Protein AF-X0WMX2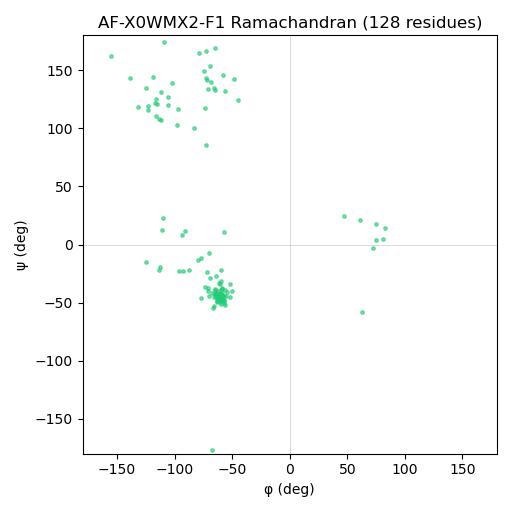-F1 (afdb_monomer)

Nearest PDB structures (foldseek):
  1ssq-assembly1_A  TM=9.441E-01  e=6.087E-09  Haemophilus influenzae
  3mc4-assembly1_A  TM=9.227E-01  e=5.004E-09  Brucella abortus 2308
  4n6b-assembly1_E  TM=9.407E-01  e=5.342E-09  Glycine max
  4n69-assembly1_A  TM=9.483E-01  e=7.905E-09  Glycine max
  4h7o-assembly1_A  TM=9.469E-01  e=1.249E-08  Vibrio cholerae O1 biovar El Tor str. N16961

Foldseek 3Di:
DDPVVVVVVVVVVVVVVLVVCCVVCVQLLVLQVVPDPPCDDSCCCVPPPLQSQLVVLLVVLLVCVVVPNPDVSVVSQVVSCVVRLAHARSQAAAATSEGEECAHQHHEDNDFHHYYNDYHYYNDYTDPVD

Solvent-accessible surface area (backbone atoms only — not comparable to full-atom values): 6855 Å² total; per-residue (Å²): 132,60,70,66,59,54,52,52,51,52,53,49,54,51,51,51,50,54,51,51,50,52,64,76,41,40,60,48,55,49,32,41,50,77,70,34,91,80,54,80,45,71,66,56,46,75,74,66,39,43,28,58,52,33,49,53,41,34,57,51,15,28,50,40,42,76,74,67,46,71,70,57,20,57,52,41,25,52,52,32,20,72,79,34,39,28,38,45,38,36,73,31,45,69,38,62,39,50,33,41,45,81,22,44,55,20,35,37,33,52,77,21,76,44,61,64,62,41,77,44,50,50,54,44,74,44,40,82,90,111

Structure (mmCIF, N/CA/C/O backbone):
data_AF-X0WMX2-F1
#
_entry.id   AF-X0WMX2-F1
#
loop_
_atom_site.group_PDB
_atom_site.id
_atom_site.type_symbol
_atom_site.label_atom_id
_atom_site.label_alt_id
_atom_site.label_comp_id
_atom_site.label_asym_id
_atom_site.label_entity_id
_atom_site.label_seq_id
_atom_site.pdbx_PDB_ins_code
_atom_site.Cartn_x
_atom_site.Cartn_y
_atom_site.Cartn_z
_atom_site.occupancy
_atom_site.B_iso_or_equiv
_atom_site.auth_seq_id
_atom_site.auth_comp_id
_atom_site.auth_asym_id
_atom_site.auth_atom_id
_atom_site.pdbx_PDB_model_num
ATOM 1 N N . MET A 1 1 ? 24.668 24.736 -14.472 1.00 67.56 1 MET A N 1
ATOM 2 C CA . MET A 1 1 ? 24.611 23.388 -13.862 1.00 67.56 1 MET A CA 1
ATOM 3 C C . MET A 1 1 ? 24.646 22.378 -15.003 1.00 67.56 1 MET A C 1
ATOM 5 O O . MET A 1 1 ? 23.809 22.502 -15.886 1.00 67.56 1 MET A O 1
ATOM 9 N N . SER A 1 2 ? 25.651 21.501 -15.098 1.00 89.75 2 SER A N 1
ATOM 10 C CA . SER A 1 2 ? 25.823 20.645 -16.287 1.00 89.75 2 SER A CA 1
ATOM 11 C C . SER A 1 2 ? 24.764 19.536 -16.344 1.00 89.75 2 SER A C 1
ATOM 13 O O . SER A 1 2 ? 24.375 18.982 -15.317 1.00 89.75 2 SER A O 1
ATOM 15 N N . PHE A 1 3 ? 24.300 19.202 -17.551 1.00 94.88 3 PHE A N 1
ATOM 16 C CA . PHE A 1 3 ? 23.291 18.163 -17.814 1.00 94.88 3 PHE A CA 1
ATOM 17 C C . PHE A 1 3 ? 23.628 16.808 -17.158 1.00 94.88 3 PHE A C 1
ATOM 19 O O . PHE A 1 3 ? 22.746 16.118 -16.655 1.00 94.88 3 PHE A O 1
ATOM 26 N N . LEU A 1 4 ? 24.919 16.473 -17.063 1.00 94.88 4 LEU A N 1
ATOM 27 C CA . LEU A 1 4 ? 25.406 15.266 -16.393 1.00 94.88 4 LEU A CA 1
ATOM 28 C C . LEU A 1 4 ? 25.108 15.246 -14.883 1.00 94.88 4 LEU A C 1
ATOM 30 O O . LEU A 1 4 ? 24.704 14.214 -14.354 1.00 94.88 4 LEU A O 1
ATOM 34 N N . ILE A 1 5 ? 25.269 16.382 -14.192 1.00 95.56 5 ILE A N 1
ATOM 35 C CA . ILE A 1 5 ? 24.967 16.492 -12.755 1.00 95.56 5 ILE A CA 1
ATOM 36 C C . 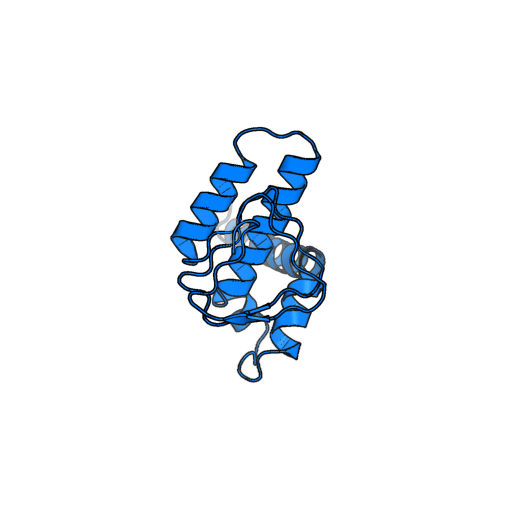ILE A 1 5 ? 23.468 16.289 -12.519 1.00 95.56 5 ILE A C 1
ATOM 38 O O . ILE A 1 5 ? 23.082 15.625 -11.560 1.00 95.56 5 ILE A O 1
ATOM 42 N N . PHE A 1 6 ? 22.625 16.814 -13.412 1.00 95.62 6 PHE A N 1
ATOM 43 C CA . PHE A 1 6 ? 21.180 16.614 -13.340 1.00 95.62 6 PHE A CA 1
ATOM 44 C C . PHE A 1 6 ? 20.796 15.135 -13.498 1.00 95.62 6 PHE A C 1
ATOM 46 O O . PHE A 1 6 ? 20.038 14.618 -12.680 1.00 95.62 6 PHE A O 1
ATOM 53 N N . ILE A 1 7 ? 21.361 14.432 -14.486 1.00 96.50 7 ILE A N 1
ATOM 54 C CA . ILE A 1 7 ? 21.122 12.991 -14.669 1.00 96.50 7 ILE A CA 1
ATOM 55 C C . ILE A 1 7 ? 21.552 12.206 -13.429 1.00 96.50 7 ILE A C 1
ATOM 57 O O . ILE A 1 7 ? 20.785 11.389 -12.924 1.00 96.50 7 ILE A O 1
ATOM 61 N N . LEU A 1 8 ? 22.756 12.467 -12.913 1.00 96.44 8 LEU A N 1
ATOM 62 C CA . LEU A 1 8 ? 23.262 11.780 -11.726 1.00 96.44 8 LEU A CA 1
ATOM 63 C C . LEU A 1 8 ? 22.348 12.009 -10.516 1.00 96.44 8 LEU A C 1
ATOM 65 O O . LEU A 1 8 ? 22.028 11.064 -9.800 1.00 96.44 8 LEU A O 1
ATOM 69 N N . PHE A 1 9 ? 21.886 13.243 -10.319 1.00 96.19 9 PHE A N 1
ATOM 70 C CA . PHE A 1 9 ? 20.941 13.573 -9.259 1.00 96.19 9 PHE A CA 1
ATOM 71 C C . PHE A 1 9 ? 19.631 12.783 -9.390 1.00 96.19 9 PHE A C 1
ATOM 73 O O . PHE A 1 9 ? 19.189 12.172 -8.419 1.00 96.19 9 PHE A O 1
ATOM 80 N N . VAL A 1 10 ? 19.041 12.727 -10.588 1.00 96.50 10 VAL A N 1
ATOM 81 C CA . VAL A 1 10 ? 17.808 11.962 -10.846 1.00 96.50 10 VAL A CA 1
ATOM 82 C C . VAL A 1 10 ? 18.004 10.470 -10.561 1.00 96.50 10 VAL A C 1
ATOM 84 O O . VAL A 1 10 ? 17.171 9.861 -9.891 1.00 96.50 10 VAL A O 1
ATOM 87 N N . LEU A 1 11 ? 19.122 9.885 -11.001 1.00 96.56 11 LEU A N 1
ATOM 88 C CA . LEU A 1 11 ? 19.443 8.479 -10.738 1.00 96.56 11 LEU A CA 1
ATOM 89 C C . LEU A 1 11 ? 19.607 8.191 -9.242 1.00 96.56 11 LEU A C 1
ATOM 91 O O . LEU A 1 11 ? 19.123 7.167 -8.764 1.00 96.56 11 LEU A O 1
ATOM 95 N N . ILE A 1 12 ? 20.238 9.099 -8.492 1.00 97.06 12 ILE A N 1
ATOM 96 C CA . ILE A 1 12 ? 20.374 8.978 -7.035 1.00 97.06 12 ILE A CA 1
ATOM 97 C C . ILE A 1 12 ? 19.002 9.034 -6.363 1.00 97.06 12 ILE A C 1
ATOM 99 O O . ILE A 1 12 ? 18.720 8.205 -5.503 1.00 97.06 12 ILE A O 1
ATOM 103 N N . VAL A 1 13 ? 18.131 9.967 -6.758 1.00 95.94 13 VAL A N 1
ATOM 104 C CA . VAL A 1 13 ? 16.773 10.071 -6.198 1.00 95.94 13 VAL A CA 1
ATOM 105 C C . VAL A 1 13 ? 15.977 8.792 -6.455 1.00 95.94 13 VAL A C 1
ATOM 107 O O . VAL A 1 13 ? 15.349 8.271 -5.534 1.00 95.94 13 VAL A O 1
ATOM 110 N N . ILE A 1 14 ? 16.052 8.247 -7.672 1.00 93.94 14 ILE A N 1
ATOM 111 C CA . ILE A 1 14 ? 15.419 6.971 -8.023 1.00 93.94 14 ILE A CA 1
ATOM 112 C C . ILE A 1 14 ? 15.985 5.838 -7.158 1.00 93.94 14 ILE A C 1
ATOM 114 O O . ILE A 1 14 ? 15.222 5.097 -6.543 1.00 93.94 14 ILE A O 1
ATOM 118 N N . LEU A 1 15 ? 17.311 5.723 -7.054 1.00 94.75 15 LEU A N 1
ATOM 119 C CA . LEU A 1 15 ? 17.958 4.688 -6.248 1.00 94.75 15 LEU A CA 1
ATOM 120 C C . LEU A 1 15 ? 17.533 4.769 -4.777 1.00 94.75 15 LEU A C 1
ATOM 122 O O . LEU A 1 15 ? 17.150 3.761 -4.186 1.00 94.75 15 LEU A O 1
ATOM 126 N N . VAL A 1 16 ? 17.563 5.968 -4.194 1.00 95.12 16 VAL A N 1
ATOM 127 C CA . VAL A 1 16 ? 17.144 6.207 -2.808 1.00 95.12 16 VAL A CA 1
ATOM 128 C C . VAL A 1 16 ? 15.680 5.830 -2.620 1.00 95.12 16 VAL A C 1
ATOM 130 O O . VAL A 1 16 ? 15.355 5.156 -1.646 1.00 95.12 16 VAL A O 1
ATOM 133 N N . TYR A 1 17 ? 14.803 6.194 -3.558 1.00 91.81 17 TYR A N 1
ATOM 134 C CA . TYR A 1 17 ? 13.400 5.790 -3.527 1.00 91.81 17 TYR A CA 1
ATOM 135 C C . TYR A 1 17 ? 13.252 4.262 -3.487 1.00 91.81 17 TYR A C 1
ATOM 137 O O . TYR A 1 17 ? 12.592 3.740 -2.587 1.00 91.81 17 TYR A O 1
ATOM 145 N N . PHE A 1 18 ? 13.921 3.536 -4.390 1.00 93.25 18 PHE A N 1
ATOM 146 C CA . PHE A 1 18 ? 13.877 2.071 -4.419 1.00 93.25 18 PHE A CA 1
ATOM 147 C C . PHE A 1 18 ? 14.400 1.450 -3.121 1.00 93.25 18 PHE A C 1
ATOM 149 O O . PHE A 1 18 ? 13.778 0.531 -2.587 1.00 93.25 18 PHE A O 1
ATOM 156 N N . VAL A 1 19 ? 15.504 1.965 -2.574 1.00 94.12 19 VAL A N 1
ATOM 157 C CA . VAL A 1 19 ? 16.066 1.488 -1.302 1.00 94.12 19 VAL A CA 1
ATOM 158 C C . VAL A 1 19 ? 15.091 1.732 -0.151 1.00 94.12 19 VAL A C 1
ATOM 160 O O . VAL A 1 19 ? 14.792 0.806 0.603 1.00 94.12 19 VAL A O 1
ATOM 163 N N . LEU A 1 20 ? 14.544 2.943 -0.026 1.00 94.75 20 LEU A N 1
ATOM 164 C CA . LEU A 1 20 ? 13.602 3.279 1.041 1.00 94.75 20 LEU A CA 1
ATOM 165 C C . LEU A 1 20 ? 12.344 2.416 0.970 1.00 94.75 20 LEU A C 1
ATOM 167 O O . LEU A 1 20 ? 11.928 1.865 1.987 1.00 94.75 20 LEU A O 1
ATOM 171 N N . VAL A 1 21 ? 11.771 2.242 -0.220 1.00 93.56 21 VAL A N 1
ATOM 172 C CA . VAL A 1 21 ? 10.599 1.382 -0.410 1.00 93.56 21 VAL A CA 1
ATOM 173 C C . VAL A 1 21 ? 10.916 -0.068 -0.042 1.00 93.56 21 VAL A C 1
ATOM 175 O O . VAL A 1 21 ? 10.163 -0.678 0.720 1.00 93.56 21 VAL A O 1
ATOM 178 N N . SER A 1 22 ? 12.057 -0.595 -0.496 1.00 92.06 22 SER A N 1
ATOM 179 C CA . SER A 1 22 ? 12.498 -1.963 -0.186 1.00 92.06 22 SER A CA 1
ATOM 180 C C . SER A 1 22 ? 12.659 -2.200 1.313 1.00 92.06 22 SER A C 1
ATOM 182 O O . SER A 1 22 ? 12.334 -3.276 1.810 1.00 92.06 22 SER A O 1
ATOM 184 N N . LEU A 1 23 ? 13.164 -1.202 2.044 1.00 94.56 23 LEU A N 1
ATOM 185 C CA . LEU A 1 23 ? 13.383 -1.295 3.485 1.00 94.56 23 LEU A CA 1
ATOM 186 C C . LEU A 1 23 ? 12.079 -1.140 4.274 1.00 94.56 23 LEU A C 1
ATOM 188 O O . LEU A 1 23 ? 11.811 -1.936 5.174 1.00 94.56 23 LEU A O 1
ATOM 192 N N . ILE A 1 24 ? 11.260 -0.142 3.933 1.00 95.62 24 ILE A N 1
ATOM 193 C CA . ILE A 1 24 ? 10.029 0.189 4.664 1.00 95.62 24 ILE A CA 1
ATOM 194 C C . ILE A 1 24 ? 8.952 -0.883 4.451 1.00 95.62 24 ILE A C 1
ATOM 196 O O . ILE A 1 24 ? 8.272 -1.251 5.408 1.00 95.62 24 ILE A O 1
ATOM 200 N N . PHE A 1 25 ? 8.823 -1.409 3.229 1.00 96.56 25 PHE A N 1
ATOM 201 C CA . PHE A 1 25 ? 7.767 -2.351 2.829 1.00 96.56 25 PHE A CA 1
ATOM 202 C C . PHE A 1 25 ? 8.287 -3.765 2.571 1.00 96.56 25 PHE A C 1
ATOM 204 O O . PHE A 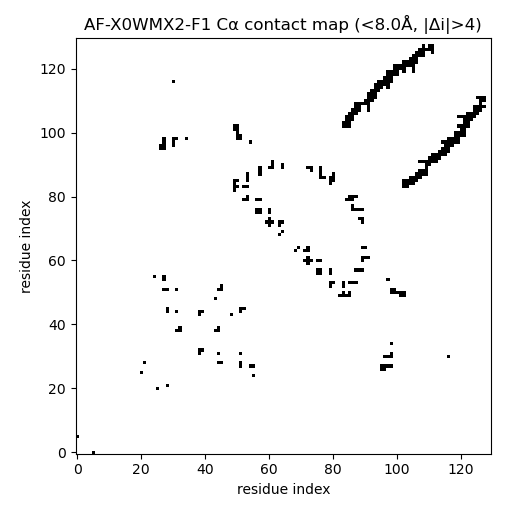1 25 ? 7.659 -4.565 1.877 1.00 96.56 25 PHE A O 1
ATOM 211 N N . ARG A 1 26 ? 9.440 -4.108 3.160 1.00 95.75 26 ARG A N 1
ATOM 212 C CA . ARG A 1 26 ? 10.069 -5.427 3.014 1.00 95.75 26 ARG A CA 1
ATOM 213 C C . ARG A 1 26 ? 9.097 -6.578 3.283 1.00 95.75 26 ARG A C 1
ATOM 215 O O . ARG A 1 26 ? 9.163 -7.601 2.608 1.00 95.75 26 ARG A O 1
ATOM 222 N N . LYS A 1 27 ? 8.232 -6.437 4.294 1.00 95.19 27 LYS A N 1
ATOM 223 C CA . LYS A 1 27 ? 7.299 -7.494 4.711 1.00 95.19 27 LYS A CA 1
ATOM 224 C C . LYS A 1 27 ? 6.202 -7.715 3.673 1.00 95.19 27 LYS A C 1
ATOM 226 O O . LYS A 1 27 ? 5.925 -8.859 3.341 1.00 95.19 27 LYS A O 1
ATOM 231 N N . GLU A 1 28 ? 5.620 -6.644 3.147 1.00 96.62 28 GLU A N 1
ATOM 232 C CA . GLU A 1 28 ? 4.605 -6.680 2.092 1.00 96.62 28 GLU A CA 1
ATOM 233 C C . GLU A 1 28 ? 5.170 -7.238 0.778 1.00 96.62 28 GLU A C 1
ATOM 235 O O . GLU A 1 28 ? 4.554 -8.096 0.145 1.00 96.62 28 GLU A O 1
ATOM 240 N N . ILE A 1 29 ? 6.382 -6.818 0.406 1.00 96.81 29 ILE A N 1
ATOM 241 C CA . ILE A 1 29 ? 7.063 -7.330 -0.788 1.00 96.81 29 ILE A CA 1
ATOM 242 C C . ILE A 1 29 ? 7.327 -8.830 -0.629 1.00 96.81 29 ILE A C 1
ATOM 244 O O . ILE A 1 29 ? 6.946 -9.616 -1.491 1.00 96.81 29 ILE A O 1
ATOM 248 N N . LYS A 1 30 ? 7.897 -9.256 0.506 1.00 96.06 30 LYS A N 1
ATOM 249 C CA . LYS A 1 30 ? 8.120 -10.680 0.803 1.00 96.06 30 LYS A CA 1
ATOM 250 C C . LYS A 1 30 ? 6.817 -11.480 0.754 1.00 96.06 30 LYS A C 1
ATOM 252 O O . LYS A 1 30 ? 6.788 -12.550 0.162 1.00 96.06 30 LYS A O 1
ATOM 257 N N . ALA A 1 31 ? 5.747 -10.945 1.338 1.00 96.25 31 ALA A N 1
ATOM 258 C CA . ALA A 1 31 ? 4.443 -11.593 1.358 1.00 96.25 31 ALA A CA 1
ATOM 259 C C . ALA A 1 31 ? 3.865 -11.821 -0.045 1.00 96.25 31 ALA A C 1
ATOM 261 O O . ALA A 1 31 ? 3.184 -12.826 -0.237 1.00 96.25 31 ALA A O 1
ATOM 262 N N . THR A 1 32 ? 4.157 -10.916 -0.984 1.00 96.81 32 THR A N 1
ATOM 263 C CA . THR A 1 32 ? 3.785 -11.028 -2.401 1.00 96.81 32 THR A CA 1
ATOM 264 C C . THR A 1 32 ? 4.538 -12.186 -3.058 1.00 96.81 32 THR A C 1
ATOM 266 O O . THR A 1 32 ? 3.909 -13.114 -3.552 1.00 96.81 32 THR A O 1
ATOM 269 N N . PHE A 1 33 ? 5.873 -12.201 -2.963 1.00 96.81 33 PHE A N 1
ATOM 270 C CA . PHE A 1 33 ? 6.708 -13.274 -3.529 1.00 96.81 33 PHE A CA 1
ATOM 271 C C . PHE A 1 33 ? 6.412 -14.662 -2.951 1.00 96.81 33 PHE A C 1
ATOM 273 O O . PHE A 1 33 ? 6.532 -15.663 -3.644 1.00 9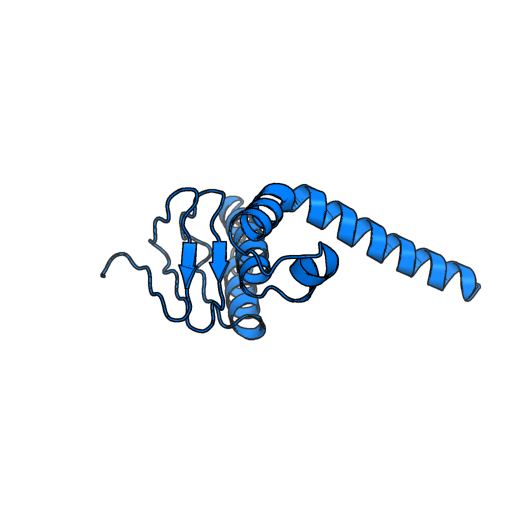6.81 33 PHE A O 1
ATOM 280 N N . GLU A 1 34 ? 6.049 -14.744 -1.671 1.00 96.19 34 GLU A N 1
ATOM 281 C CA . GLU A 1 34 ? 5.717 -16.022 -1.032 1.00 96.19 34 GLU A CA 1
ATOM 282 C C . GLU A 1 34 ? 4.376 -16.603 -1.495 1.00 96.19 34 GLU A C 1
ATOM 284 O O . GLU A 1 34 ? 4.156 -17.803 -1.338 1.00 96.19 34 GLU A O 1
ATOM 289 N N . ARG A 1 35 ? 3.459 -15.767 -1.995 1.00 95.81 35 ARG A N 1
ATOM 290 C CA . ARG A 1 35 ? 2.069 -16.163 -2.269 1.00 95.81 35 ARG A CA 1
ATOM 291 C C . ARG A 1 35 ? 1.705 -16.167 -3.740 1.00 95.81 35 ARG A C 1
ATOM 293 O O . ARG A 1 35 ? 0.760 -16.864 -4.094 1.00 95.81 35 ARG A O 1
ATOM 300 N N . ASP A 1 36 ? 2.435 -15.431 -4.565 1.00 96.56 36 ASP A N 1
ATOM 301 C CA . ASP A 1 36 ? 2.227 -15.417 -6.003 1.00 96.56 36 ASP A CA 1
ATOM 302 C C . ASP A 1 36 ? 3.409 -16.072 -6.734 1.00 96.56 36 ASP A C 1
ATOM 304 O O . ASP A 1 36 ? 4.480 -15.472 -6.836 1.00 96.56 36 ASP A O 1
ATOM 308 N N . PRO A 1 37 ? 3.232 -17.287 -7.283 1.00 94.12 37 PRO A N 1
ATOM 309 C CA . PRO A 1 37 ? 4.235 -17.924 -8.131 1.00 94.12 37 PRO A CA 1
ATOM 310 C C . PRO A 1 37 ? 4.596 -17.117 -9.390 1.00 94.12 37 PRO A C 1
ATOM 312 O O . PRO A 1 37 ? 5.670 -17.336 -9.948 1.00 94.12 37 PRO A O 1
ATOM 315 N N . ALA A 1 38 ? 3.726 -16.209 -9.851 1.00 94.62 38 ALA A N 1
ATOM 316 C CA . ALA A 1 38 ? 3.988 -15.334 -10.993 1.00 94.62 38 ALA A CA 1
ATOM 317 C C . ALA A 1 38 ? 4.868 -14.123 -10.636 1.00 94.62 38 ALA A C 1
ATOM 319 O O . ALA A 1 38 ? 5.425 -13.489 -11.532 1.00 94.62 38 ALA A O 1
ATOM 320 N N . ALA A 1 39 ? 5.072 -13.836 -9.347 1.00 95.25 39 ALA A N 1
ATOM 321 C CA . ALA A 1 39 ? 5.975 -12.788 -8.890 1.00 95.25 39 ALA A CA 1
ATOM 322 C C . ALA A 1 39 ? 7.438 -13.220 -9.090 1.00 95.25 39 ALA A C 1
ATOM 324 O O . ALA A 1 39 ? 8.085 -13.751 -8.188 1.00 95.25 39 ALA A O 1
ATOM 325 N N . THR A 1 40 ? 7.982 -13.000 -10.290 1.00 92.94 40 THR A N 1
ATOM 326 C CA . THR A 1 40 ? 9.326 -13.493 -10.650 1.00 92.94 40 THR A CA 1
ATOM 327 C C . THR A 1 40 ? 10.443 -12.471 -10.464 1.00 92.94 40 THR A C 1
ATOM 329 O O . THR A 1 40 ? 11.602 -12.852 -10.286 1.00 92.94 40 THR A O 1
ATOM 332 N N . SER A 1 41 ? 10.130 -11.171 -10.463 1.00 95.19 41 SER A N 1
ATOM 333 C CA . SER A 1 41 ? 11.145 -10.124 -10.337 1.00 95.19 41 SER A CA 1
ATOM 334 C C . SER A 1 41 ? 10.726 -8.979 -9.418 1.00 95.19 41 SER A C 1
ATOM 336 O O . SER A 1 41 ? 9.575 -8.550 -9.379 1.00 95.19 41 SER A O 1
ATOM 338 N N . PHE A 1 42 ? 11.692 -8.451 -8.659 1.00 93.19 42 PHE A N 1
ATOM 339 C CA . PHE A 1 42 ? 11.461 -7.351 -7.717 1.00 93.19 42 PHE A CA 1
ATOM 340 C C . PHE A 1 42 ? 10.912 -6.095 -8.399 1.00 93.19 42 PHE A C 1
ATOM 342 O O . PHE A 1 42 ? 10.000 -5.462 -7.873 1.00 93.19 42 PHE A O 1
ATOM 349 N N . LEU A 1 43 ? 11.460 -5.741 -9.565 1.00 93.50 43 LEU A N 1
ATOM 350 C CA . LEU A 1 43 ? 11.024 -4.561 -10.310 1.00 93.50 43 LEU A CA 1
ATOM 351 C C . LEU A 1 43 ? 9.609 -4.731 -10.856 1.00 93.50 43 LEU A C 1
ATOM 353 O O . LEU A 1 43 ? 8.822 -3.801 -10.746 1.00 93.50 43 LEU A O 1
ATOM 357 N N . GLU A 1 44 ? 9.264 -5.901 -11.391 1.00 94.38 44 GLU A N 1
ATOM 358 C CA . GLU A 1 44 ? 7.899 -6.191 -11.839 1.00 94.38 44 GLU A CA 1
ATOM 359 C C . GLU A 1 44 ? 6.911 -6.069 -10.685 1.00 94.38 44 GLU A C 1
ATOM 361 O O . GLU A 1 44 ? 5.955 -5.300 -10.784 1.00 94.38 44 GLU A O 1
ATOM 366 N N . VAL A 1 45 ? 7.192 -6.738 -9.561 1.00 95.38 45 VAL A N 1
ATOM 367 C CA . VAL A 1 45 ? 6.342 -6.671 -8.370 1.00 95.38 45 VAL A CA 1
ATOM 368 C C . VAL A 1 45 ? 6.160 -5.231 -7.919 1.00 95.38 45 VAL A C 1
ATOM 370 O O . VAL A 1 45 ? 5.039 -4.745 -7.774 1.00 95.38 45 VAL A O 1
ATOM 373 N N . LEU A 1 46 ? 7.263 -4.508 -7.745 1.00 94.62 46 LEU A N 1
ATOM 374 C CA . LEU A 1 46 ? 7.203 -3.160 -7.216 1.00 94.62 46 LEU A CA 1
ATOM 375 C C . LEU A 1 46 ? 6.554 -2.161 -8.182 1.00 94.62 46 LEU A C 1
ATOM 377 O O . LEU A 1 46 ? 5.969 -1.185 -7.721 1.00 94.62 46 LEU A O 1
ATOM 381 N N . LEU A 1 47 ? 6.641 -2.364 -9.494 1.00 93.56 47 LEU A N 1
ATOM 382 C CA . LEU A 1 47 ? 6.102 -1.420 -10.475 1.00 93.56 47 LEU A CA 1
ATOM 383 C C . LEU A 1 47 ? 4.672 -1.744 -10.912 1.00 93.56 47 LEU A C 1
ATOM 385 O O . LEU A 1 47 ? 3.979 -0.835 -11.360 1.00 93.56 47 LEU A O 1
ATOM 389 N N . THR A 1 48 ? 4.218 -2.994 -10.786 1.00 95.12 48 THR A N 1
ATOM 390 C CA . THR A 1 48 ? 2.974 -3.438 -11.445 1.00 95.12 48 THR A CA 1
ATOM 391 C C . THR A 1 48 ? 1.930 -4.054 -10.514 1.00 95.12 48 THR A C 1
ATOM 393 O O . THR A 1 48 ? 0.763 -4.134 -10.896 1.00 95.12 48 THR A O 1
ATOM 396 N N . TYR A 1 49 ? 2.280 -4.433 -9.279 1.00 97.56 49 TYR A N 1
ATOM 397 C CA . TYR A 1 49 ? 1.330 -5.113 -8.394 1.00 97.56 49 TYR A CA 1
ATOM 398 C C . TYR A 1 49 ? 0.427 -4.118 -7.661 1.00 97.56 49 TYR A C 1
ATOM 400 O O . TYR A 1 49 ? 0.785 -3.556 -6.622 1.00 97.56 49 TYR A O 1
ATOM 408 N N . SER A 1 50 ? -0.798 -3.964 -8.165 1.00 97.62 50 SER A N 1
ATOM 409 C CA . SER A 1 50 ? -1.810 -3.066 -7.596 1.00 97.62 50 SER A CA 1
ATOM 410 C C . SER A 1 5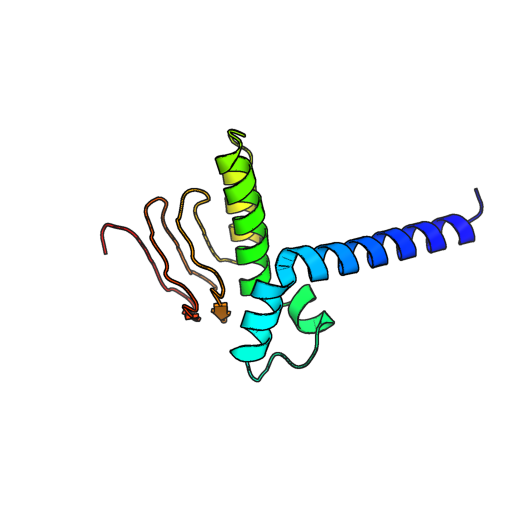0 ? -2.146 -3.394 -6.136 1.00 97.62 50 SER A C 1
ATOM 412 O O . SER A 1 50 ? -2.303 -2.484 -5.320 1.00 97.62 50 SER A O 1
ATOM 414 N N . GLY A 1 51 ? -2.186 -4.682 -5.778 1.00 98.06 51 GLY A N 1
ATOM 415 C CA . GLY A 1 51 ? -2.380 -5.143 -4.403 1.00 98.06 51 GLY A CA 1
ATOM 416 C C . GLY A 1 51 ? -1.300 -4.638 -3.450 1.00 98.06 51 GLY A C 1
ATOM 417 O O . GLY A 1 51 ? -1.608 -4.080 -2.395 1.00 98.06 51 GLY A O 1
ATOM 418 N N . LEU A 1 52 ? -0.032 -4.759 -3.855 1.00 98.06 52 LEU A N 1
ATOM 419 C CA . LEU A 1 52 ? 1.104 -4.243 -3.096 1.00 98.06 52 LEU A CA 1
ATOM 420 C C . LEU A 1 52 ? 1.007 -2.718 -2.937 1.00 98.06 52 LEU A C 1
ATOM 422 O O . LEU A 1 52 ? 1.124 -2.213 -1.819 1.00 98.06 52 LEU A O 1
ATOM 426 N N . HIS A 1 53 ? 0.730 -1.984 -4.020 1.00 98.31 53 HIS A N 1
ATOM 427 C CA . HIS A 1 53 ? 0.592 -0.521 -3.981 1.00 98.31 53 HIS A CA 1
ATOM 428 C C . HIS A 1 53 ? -0.525 -0.058 -3.043 1.00 98.31 53 HIS A C 1
ATOM 430 O O . HIS A 1 53 ? -0.320 0.866 -2.251 1.00 98.31 53 HIS A O 1
ATOM 436 N N . ALA A 1 54 ? -1.686 -0.717 -3.081 1.00 98.56 54 ALA A N 1
ATOM 437 C CA . ALA A 1 54 ? -2.811 -0.402 -2.205 1.00 98.56 54 ALA A CA 1
ATOM 438 C C . ALA A 1 54 ? -2.443 -0.595 -0.728 1.00 98.56 54 ALA A C 1
ATOM 440 O O . ALA A 1 54 ? -2.720 0.276 0.101 1.00 98.56 54 ALA A O 1
ATOM 441 N N . ILE A 1 55 ? -1.762 -1.699 -0.400 1.00 98.44 55 ILE A N 1
ATOM 442 C CA . ILE A 1 55 ? -1.312 -1.978 0.967 1.00 98.44 55 ILE A CA 1
ATOM 443 C C . ILE A 1 55 ? -0.265 -0.950 1.405 1.00 98.44 55 ILE A C 1
ATOM 445 O O . ILE A 1 55 ? -0.383 -0.411 2.504 1.00 98.44 55 ILE A O 1
ATOM 449 N N . MET A 1 56 ? 0.724 -0.624 0.567 1.00 98.38 56 MET A N 1
ATOM 450 C CA . MET A 1 56 ? 1.750 0.379 0.885 1.00 98.38 56 MET A CA 1
ATOM 451 C C . MET A 1 56 ? 1.127 1.739 1.224 1.00 98.38 56 MET A C 1
ATOM 453 O O . MET A 1 56 ? 1.431 2.324 2.269 1.00 98.38 56 MET A O 1
ATOM 457 N N . LEU A 1 57 ? 0.206 2.221 0.383 1.00 98.56 57 LEU A N 1
ATOM 458 C CA . LEU A 1 57 ? -0.504 3.482 0.608 1.00 98.56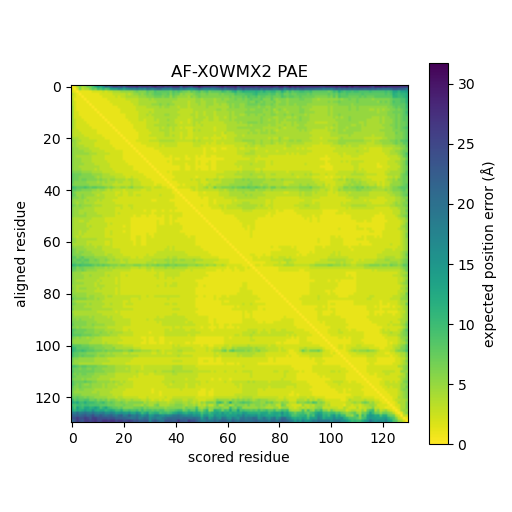 57 LEU A CA 1
ATOM 459 C C . LEU A 1 57 ? -1.390 3.423 1.856 1.00 98.56 57 LEU A C 1
ATOM 461 O O . LEU A 1 57 ? -1.403 4.375 2.637 1.00 98.56 57 LEU A O 1
ATOM 465 N N . TYR A 1 58 ? -2.060 2.294 2.105 1.00 98.69 58 TYR A N 1
ATOM 466 C CA . TYR A 1 58 ? -2.788 2.076 3.353 1.00 98.69 58 TYR A CA 1
ATOM 467 C C . TYR A 1 58 ? -1.865 2.150 4.576 1.00 98.69 58 TYR A C 1
ATOM 469 O O . TYR A 1 58 ? -2.202 2.838 5.534 1.00 98.69 58 TYR A O 1
ATOM 477 N N . ARG A 1 59 ? -0.690 1.504 4.571 1.00 98.19 59 ARG A N 1
ATOM 478 C CA . ARG A 1 59 ? 0.248 1.543 5.710 1.00 98.19 59 ARG A CA 1
ATOM 479 C C . ARG A 1 59 ? 0.693 2.973 6.018 1.00 98.19 59 ARG A C 1
ATOM 481 O O . ARG A 1 59 ? 0.792 3.333 7.192 1.00 98.19 59 ARG A O 1
ATOM 488 N N . ILE A 1 60 ? 0.927 3.789 4.988 1.00 98.31 60 ILE A N 1
ATOM 489 C CA . ILE A 1 60 ? 1.246 5.216 5.137 1.00 98.31 60 ILE A CA 1
ATOM 490 C C . ILE A 1 60 ? 0.044 5.963 5.727 1.00 98.31 60 ILE A C 1
ATOM 492 O O . ILE A 1 60 ? 0.179 6.617 6.761 1.00 98.31 60 ILE A O 1
ATOM 496 N N . ALA A 1 61 ? -1.139 5.826 5.122 1.00 98.62 61 ALA A N 1
ATOM 497 C CA . ALA A 1 61 ? -2.365 6.485 5.570 1.00 98.62 61 ALA A CA 1
ATOM 498 C C . ALA A 1 61 ? -2.728 6.122 7.019 1.00 98.62 61 ALA A C 1
ATOM 500 O O . ALA A 1 61 ? -3.021 7.002 7.826 1.00 98.62 61 ALA A O 1
ATOM 501 N N . HIS A 1 62 ? -2.655 4.839 7.371 1.00 98.44 62 HIS A N 1
ATOM 502 C CA . HIS A 1 62 ? -2.921 4.334 8.713 1.00 98.44 62 HIS A CA 1
ATOM 503 C C . HIS A 1 62 ? -1.944 4.927 9.730 1.00 98.44 62 HIS A C 1
ATOM 505 O O . HIS A 1 62 ? -2.362 5.370 10.795 1.00 98.44 62 HIS A O 1
ATOM 511 N N . ARG A 1 63 ? -0.645 4.997 9.407 1.00 98.00 63 ARG A N 1
ATOM 512 C CA . ARG A 1 63 ? 0.346 5.626 10.295 1.00 98.00 63 ARG A CA 1
ATOM 513 C C . ARG A 1 63 ? 0.090 7.118 10.483 1.00 98.00 63 ARG A C 1
ATOM 515 O O . ARG A 1 63 ? 0.140 7.574 11.619 1.00 98.00 63 ARG A O 1
ATOM 522 N N . LEU A 1 64 ? -0.224 7.851 9.412 1.00 98.44 64 LEU A N 1
ATOM 523 C CA . LEU A 1 64 ? -0.590 9.270 9.496 1.00 98.44 64 LEU A CA 1
ATOM 524 C C . LEU A 1 64 ? -1.818 9.479 10.390 1.00 98.44 64 LEU A C 1
ATOM 526 O O . LEU A 1 64 ? -1.813 10.355 11.252 1.00 98.44 64 LEU A O 1
ATOM 530 N N . LEU A 1 65 ? -2.832 8.622 10.250 1.00 98.12 65 LEU A N 1
ATOM 531 C CA . LEU A 1 65 ? -4.006 8.646 11.116 1.00 98.12 65 LEU A CA 1
ATOM 532 C C . LEU A 1 65 ? -3.629 8.396 12.586 1.00 98.12 65 LEU A C 1
ATOM 534 O O . LEU A 1 65 ? -4.095 9.109 13.469 1.00 98.12 65 LEU A O 1
ATOM 538 N N . LYS A 1 66 ? -2.756 7.416 12.861 1.00 97.75 66 LYS A N 1
ATOM 539 C CA . LYS A 1 66 ? -2.314 7.071 14.225 1.00 97.75 66 LYS A CA 1
ATOM 540 C C . LYS A 1 66 ? -1.541 8.187 14.926 1.00 97.75 66 LYS A C 1
ATOM 542 O O . LYS A 1 66 ? -1.586 8.248 16.149 1.00 97.75 66 LYS A O 1
ATOM 547 N N . ILE A 1 67 ? -0.867 9.061 14.181 1.00 98.12 67 ILE A N 1
ATOM 548 C CA . ILE A 1 67 ? -0.190 10.245 14.736 1.00 98.12 67 ILE A CA 1
ATOM 549 C C . ILE A 1 67 ? -1.088 11.494 14.750 1.00 98.12 67 ILE A C 1
ATOM 551 O O . ILE A 1 67 ? -0.604 12.596 14.988 1.00 98.12 67 ILE A O 1
ATOM 555 N N . GLY A 1 68 ? -2.391 11.336 14.497 1.00 97.81 68 GLY A N 1
ATOM 556 C CA . GLY A 1 68 ? -3.380 12.404 14.621 1.00 97.81 68 GLY A CA 1
ATOM 557 C C . GLY A 1 68 ? -3.483 13.339 13.416 1.00 97.81 68 GLY A C 1
ATOM 558 O O . GLY A 1 68 ? -4.093 14.396 13.542 1.00 97.81 68 GLY A O 1
ATOM 559 N N . VAL A 1 69 ? -2.924 12.985 12.250 1.00 98.06 69 VAL A N 1
ATOM 560 C CA . VAL A 1 69 ? -3.078 13.801 11.035 1.00 98.06 69 VAL A CA 1
ATOM 561 C C . VAL A 1 69 ? -4.508 13.644 10.494 1.00 98.06 69 VAL A C 1
ATOM 563 O O . VAL A 1 69 ? -4.883 12.539 10.086 1.00 98.06 69 VAL A O 1
ATOM 566 N N . PRO A 1 70 ? -5.316 14.720 10.443 1.00 94.94 70 PRO A N 1
ATOM 567 C CA . PRO A 1 70 ? -6.664 14.663 9.888 1.00 94.94 70 PRO A CA 1
ATOM 568 C C . PRO A 1 70 ? -6.626 14.701 8.354 1.00 94.94 70 PRO A C 1
ATOM 570 O O . PRO A 1 70 ? -5.622 15.099 7.766 1.00 94.94 70 PRO A O 1
ATOM 573 N N . PHE A 1 71 ? -7.747 14.352 7.708 1.00 97.00 71 PHE A N 1
ATOM 574 C CA . PHE A 1 71 ? -8.018 14.509 6.264 1.00 97.00 71 PHE A CA 1
ATOM 575 C C . PHE A 1 71 ? -7.106 13.716 5.300 1.00 97.00 71 PHE A C 1
ATOM 577 O O . PHE A 1 71 ? -7.597 12.877 4.541 1.00 97.00 71 PHE A O 1
ATOM 584 N N . PHE A 1 72 ? -5.788 13.914 5.349 1.00 98.25 72 PHE A N 1
ATOM 585 C CA . PHE A 1 72 ? -4.805 13.300 4.456 1.00 98.25 72 PHE A CA 1
ATOM 586 C C . PHE A 1 72 ? -4.832 11.766 4.419 1.00 98.25 72 PHE A C 1
ATOM 588 O O . PHE A 1 72 ? -4.735 11.225 3.316 1.00 98.25 72 PHE A O 1
ATOM 595 N N . PRO A 1 73 ? -5.031 11.028 5.535 1.00 98.62 73 PRO A N 1
ATOM 596 C CA . PRO A 1 73 ? -5.199 9.578 5.464 1.00 98.62 73 PRO A CA 1
ATOM 597 C C . PRO A 1 73 ? -6.313 9.152 4.502 1.00 98.62 73 PRO A C 1
ATOM 599 O O . PRO A 1 73 ? -6.143 8.210 3.726 1.00 98.62 73 PRO A O 1
ATOM 602 N N . ARG A 1 74 ? -7.450 9.865 4.504 1.00 98.31 74 ARG A N 1
ATOM 603 C CA . ARG A 1 74 ? -8.573 9.546 3.615 1.00 98.31 74 ARG A CA 1
ATOM 604 C C . ARG A 1 74 ? -8.278 9.939 2.171 1.00 98.31 74 ARG A C 1
ATOM 606 O O . ARG A 1 74 ? -8.637 9.177 1.280 1.00 98.31 74 ARG A O 1
ATOM 613 N N . VAL A 1 75 ? -7.575 11.051 1.940 1.00 98.69 75 VAL A N 1
ATOM 614 C CA . VAL A 1 75 ? -7.098 11.434 0.598 1.00 98.69 75 VAL A CA 1
ATOM 615 C C . VAL A 1 75 ? -6.199 10.345 0.013 1.00 98.69 75 VAL A C 1
ATOM 617 O O . VAL A 1 75 ? -6.439 9.900 -1.104 1.00 98.69 75 VAL A O 1
ATOM 620 N N . ILE A 1 76 ? -5.225 9.851 0.784 1.00 98.75 76 ILE A N 1
ATOM 621 C CA . ILE A 1 76 ? -4.330 8.767 0.350 1.00 98.75 76 ILE A CA 1
ATOM 622 C C . ILE A 1 76 ? -5.125 7.491 0.054 1.00 98.75 76 ILE A C 1
ATOM 624 O O . ILE A 1 76 ? -4.890 6.848 -0.963 1.00 98.75 76 ILE A O 1
ATOM 628 N N . SER A 1 77 ? -6.099 7.146 0.900 1.00 98.56 77 SER A N 1
ATOM 629 C CA . SER A 1 77 ? -6.993 6.000 0.678 1.00 98.56 77 SER A CA 1
ATOM 630 C C . SER A 1 77 ? -7.807 6.123 -0.618 1.00 98.56 77 SER A C 1
ATOM 632 O O . SER A 1 77 ? -7.900 5.157 -1.373 1.00 98.56 77 SER A O 1
ATOM 634 N N . GLN A 1 78 ? -8.358 7.3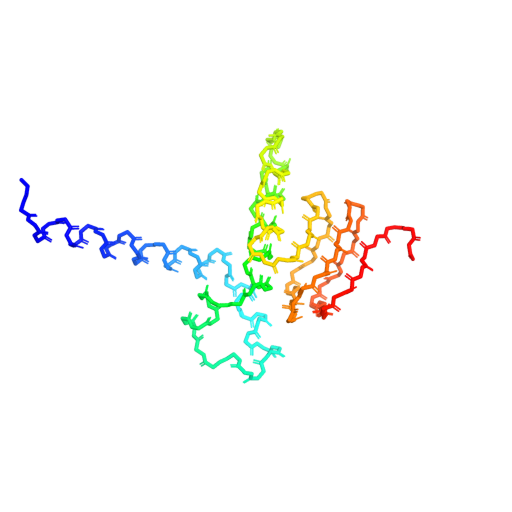02 -0.923 1.00 98.62 78 GLN A N 1
ATOM 635 C CA . GLN A 1 78 ? -9.096 7.525 -2.173 1.00 98.62 78 GLN A CA 1
ATOM 636 C C . GLN A 1 78 ? -8.181 7.548 -3.399 1.00 98.62 78 GLN A C 1
ATOM 638 O O . GLN A 1 78 ? -8.541 7.005 -4.440 1.00 98.62 78 GLN A O 1
ATOM 643 N N . PHE A 1 79 ? -6.982 8.113 -3.271 1.00 98.75 79 PHE A N 1
ATOM 644 C CA . PHE A 1 79 ? -5.979 8.059 -4.328 1.00 98.75 79 PHE A CA 1
ATOM 645 C C . PHE A 1 79 ? -5.551 6.614 -4.623 1.00 98.75 79 PHE A C 1
ATOM 647 O O . PHE A 1 79 ? -5.540 6.208 -5.782 1.00 98.75 79 PHE A O 1
ATOM 654 N N . ALA A 1 80 ? -5.296 5.810 -3.584 1.00 98.56 80 ALA A N 1
ATOM 655 C CA . ALA A 1 80 ? -4.997 4.386 -3.719 1.00 98.56 80 ALA A CA 1
ATOM 656 C C . ALA A 1 80 ? -6.126 3.645 -4.448 1.00 98.56 80 ALA A C 1
ATOM 658 O O . ALA A 1 80 ? -5.862 2.933 -5.416 1.00 98.56 80 ALA A O 1
ATOM 659 N N . LYS A 1 81 ? -7.384 3.871 -4.048 1.00 98.50 81 LYS A N 1
ATOM 660 C CA . LYS A 1 81 ? -8.561 3.317 -4.731 1.00 98.50 81 LYS A CA 1
ATOM 661 C C . LYS A 1 81 ? -8.588 3.682 -6.209 1.00 98.50 81 LYS A C 1
ATOM 663 O O . LYS A 1 81 ? -8.886 2.825 -7.032 1.00 98.50 81 LYS A O 1
ATOM 668 N N . TRP A 1 82 ? -8.293 4.933 -6.548 1.00 98.25 82 TRP A N 1
ATOM 669 C CA . TRP A 1 82 ? -8.363 5.397 -7.928 1.00 98.25 82 TRP A CA 1
ATOM 670 C C . TRP A 1 82 ? -7.344 4.702 -8.836 1.00 98.25 82 TRP A C 1
ATOM 672 O O . TRP A 1 82 ? -7.705 4.283 -9.931 1.00 98.25 82 TRP A O 1
ATOM 682 N N . ILE A 1 83 ? -6.105 4.526 -8.371 1.00 97.88 83 ILE A N 1
ATOM 683 C CA . ILE A 1 83 ? -5.033 3.942 -9.193 1.00 97.88 83 ILE A CA 1
ATOM 684 C C . ILE A 1 83 ? -4.976 2.407 -9.139 1.00 97.88 83 ILE A C 1
ATOM 686 O O . ILE A 1 83 ? -4.417 1.794 -10.041 1.00 97.88 83 ILE A O 1
ATOM 690 N N . THR A 1 84 ? -5.527 1.777 -8.093 1.00 98.31 84 THR A N 1
ATOM 691 C CA . THR A 1 84 ? -5.450 0.311 -7.897 1.00 98.31 84 THR A CA 1
ATOM 692 C C . THR A 1 84 ? -6.788 -0.409 -8.017 1.00 98.31 84 THR A C 1
ATOM 694 O O . THR A 1 84 ? -6.814 -1.627 -8.176 1.00 98.31 84 THR A O 1
ATOM 697 N N . GLY A 1 85 ? -7.905 0.309 -7.882 1.00 98.12 85 GLY A N 1
ATOM 698 C CA . GLY A 1 85 ? -9.230 -0.293 -7.778 1.00 98.12 85 GLY A CA 1
ATOM 699 C C . GLY A 1 85 ? -9.548 -0.943 -6.422 1.00 98.12 85 GLY A C 1
ATOM 700 O O . GLY A 1 85 ? -10.623 -1.529 -6.274 1.00 98.12 85 GLY A O 1
ATOM 701 N N . ILE A 1 86 ? -8.647 -0.845 -5.439 1.00 98.75 86 ILE A N 1
ATOM 702 C CA . ILE A 1 86 ? -8.780 -1.432 -4.099 1.00 98.75 86 ILE A CA 1
ATOM 703 C C . ILE A 1 86 ? -9.098 -0.322 -3.095 1.00 98.75 86 ILE A C 1
ATOM 705 O O . ILE A 1 86 ? -8.312 0.607 -2.905 1.00 98.75 86 ILE A O 1
ATOM 709 N N . GLU A 1 87 ? -10.235 -0.415 -2.408 1.00 98.38 87 GLU A N 1
ATOM 710 C CA . GLU A 1 87 ? -10.596 0.527 -1.350 1.00 98.38 87 GLU A CA 1
ATOM 711 C C . GLU A 1 87 ? -10.231 -0.033 0.026 1.00 98.38 87 GLU A C 1
ATOM 713 O O . GLU A 1 87 ? -10.801 -1.020 0.481 1.00 98.38 87 GLU A O 1
ATOM 718 N N . ILE A 1 88 ? -9.313 0.637 0.725 1.00 98.56 88 ILE A N 1
ATOM 719 C CA . ILE A 1 88 ? -8.954 0.311 2.110 1.00 98.56 88 ILE A CA 1
ATOM 720 C C . ILE A 1 88 ? -9.162 1.548 2.971 1.00 98.56 88 ILE A C 1
ATOM 722 O O . ILE A 1 88 ? -8.534 2.587 2.739 1.00 98.56 88 ILE A O 1
ATOM 726 N N . HIS A 1 89 ? -10.037 1.461 3.971 1.00 98.38 89 HIS A N 1
ATOM 727 C CA . HIS A 1 89 ? -10.223 2.561 4.909 1.00 98.38 89 HIS A CA 1
ATOM 728 C C . HIS A 1 89 ? -8.995 2.708 5.830 1.00 98.38 89 HIS A C 1
ATOM 730 O O . HIS A 1 89 ? -8.548 1.705 6.395 1.00 98.38 89 HIS A O 1
ATOM 736 N N . PRO A 1 90 ? -8.465 3.929 6.055 1.00 98.44 90 PRO A N 1
ATOM 737 C CA . PRO A 1 90 ? -7.275 4.129 6.880 1.00 98.44 90 PRO A CA 1
ATOM 738 C C . PRO A 1 90 ? -7.419 3.639 8.318 1.00 98.44 90 PRO A C 1
ATOM 740 O O . PRO A 1 90 ? -6.429 3.200 8.881 1.00 98.44 90 PRO A O 1
ATOM 743 N N . SER A 1 91 ? -8.613 3.685 8.919 1.00 97.88 91 SER A N 1
ATOM 744 C CA . SER A 1 91 ? -8.817 3.226 10.306 1.00 97.88 91 SER A CA 1
ATOM 745 C C . SER A 1 91 ? -8.881 1.703 10.466 1.00 97.88 91 SER A C 1
ATOM 747 O O . SER A 1 91 ? -8.798 1.232 11.599 1.00 97.88 91 SER A O 1
ATOM 749 N N . SER A 1 92 ? -8.989 0.939 9.369 1.00 97.69 92 SER A N 1
ATOM 750 C CA . SER A 1 92 ? -9.062 -0.526 9.436 1.00 97.69 92 SER A CA 1
ATOM 751 C C . SER A 1 92 ? -7.834 -1.112 10.137 1.00 97.69 92 SER A C 1
ATOM 753 O O . SER A 1 92 ? -6.727 -0.574 10.033 1.00 97.69 92 SER A O 1
ATOM 755 N N . ALA A 1 93 ? -8.018 -2.207 10.872 1.00 97.12 93 ALA A N 1
ATOM 756 C CA . ALA A 1 93 ? -6.951 -2.895 11.588 1.00 97.12 93 ALA A CA 1
ATOM 757 C C . ALA A 1 93 ? -6.468 -4.087 10.759 1.00 97.12 93 ALA A C 1
ATOM 759 O O . ALA A 1 93 ? -7.125 -5.122 10.712 1.00 97.12 93 ALA A O 1
ATOM 760 N N . ILE A 1 94 ? -5.320 -3.951 10.095 1.00 97.56 94 ILE A N 1
ATOM 761 C CA . ILE A 1 94 ? -4.796 -4.983 9.193 1.00 97.56 94 ILE A CA 1
ATOM 762 C C . ILE A 1 94 ? -3.466 -5.520 9.723 1.00 97.56 94 ILE A C 1
ATOM 764 O O . ILE A 1 94 ? -2.497 -4.772 9.878 1.00 97.56 94 ILE A O 1
ATOM 768 N N . GLY A 1 95 ? -3.401 -6.830 9.958 1.00 96.69 95 GLY A N 1
ATOM 769 C CA . GLY A 1 95 ? -2.189 -7.542 10.350 1.00 96.69 95 GLY A CA 1
ATOM 770 C C . GLY A 1 95 ? -1.097 -7.533 9.276 1.00 96.69 95 GLY A C 1
ATOM 771 O O . GLY A 1 95 ? -1.298 -7.128 8.132 1.00 96.69 95 GLY A O 1
ATOM 772 N N . GLU A 1 96 ? 0.105 -7.963 9.649 1.00 95.44 96 GLU A N 1
ATOM 773 C CA . GLU A 1 96 ? 1.219 -8.108 8.706 1.00 95.44 96 GLU A CA 1
ATOM 774 C C . GLU A 1 96 ? 0.981 -9.261 7.721 1.00 95.44 96 GLU A C 1
ATOM 776 O O . GLU A 1 96 ? 0.291 -10.231 8.041 1.00 95.44 96 GLU A O 1
ATOM 781 N N . GLY A 1 97 ? 1.586 -9.170 6.535 1.00 95.44 97 GLY A N 1
ATOM 782 C CA . GLY A 1 97 ? 1.528 -10.237 5.534 1.00 95.44 97 GLY A CA 1
ATOM 783 C C . GLY A 1 97 ? 0.193 -10.350 4.798 1.00 95.44 97 GLY A C 1
ATOM 784 O O . GLY A 1 97 ? -0.069 -11.395 4.212 1.00 95.44 97 GLY A O 1
ATOM 785 N N . LEU A 1 98 ? -0.650 -9.310 4.836 1.00 97.62 98 LEU A N 1
ATOM 786 C CA . LEU A 1 98 ? -1.769 -9.202 3.901 1.00 97.62 98 LEU A CA 1
ATOM 787 C C . LEU A 1 98 ? -1.224 -9.253 2.468 1.00 97.62 98 LEU A C 1
ATOM 789 O O . LEU A 1 98 ? -0.283 -8.531 2.141 1.00 97.62 98 LEU A O 1
ATOM 793 N N . PHE A 1 99 ? -1.840 -10.080 1.637 1.00 98.00 99 PHE A N 1
ATOM 794 C CA . PHE A 1 99 ? -1.625 -10.132 0.200 1.00 98.00 99 PHE A CA 1
ATOM 795 C C . PHE A 1 99 ? -2.971 -9.952 -0.502 1.00 98.00 99 PHE A C 1
ATOM 797 O O . PHE A 1 99 ? -3.979 -10.514 -0.073 1.00 98.00 99 PHE A O 1
ATOM 804 N N . ILE A 1 100 ? -2.999 -9.115 -1.534 1.00 97.94 100 ILE A N 1
ATOM 805 C CA . ILE A 1 100 ? -4.193 -8.877 -2.342 1.00 97.94 100 ILE A CA 1
ATOM 806 C C . ILE A 1 100 ? -3.825 -9.209 -3.780 1.00 97.94 100 ILE A C 1
ATOM 808 O O . ILE A 1 100 ? -2.983 -8.527 -4.362 1.00 97.94 100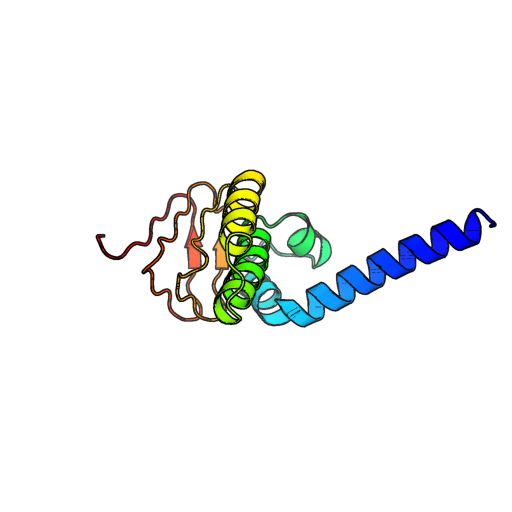 ILE A O 1
ATOM 812 N N . ASP A 1 101 ? -4.468 -10.227 -4.331 1.00 96.62 101 ASP A N 1
ATOM 813 C CA . ASP A 1 101 ? -4.255 -10.673 -5.700 1.00 96.62 101 ASP A CA 1
ATOM 814 C C . ASP A 1 101 ? -5.389 -10.188 -6.612 1.00 96.62 101 ASP A C 1
ATOM 816 O O . ASP A 1 101 ? -6.556 -10.160 -6.209 1.00 96.62 101 ASP A O 1
ATOM 820 N N . HIS A 1 102 ? -5.036 -9.741 -7.821 1.00 94.00 102 HIS A N 1
ATOM 821 C CA . HIS A 1 102 ? -5.957 -9.194 -8.827 1.00 94.00 102 HIS A CA 1
ATOM 822 C C . HIS A 1 102 ? -6.966 -8.144 -8.306 1.00 94.00 102 HIS A C 1
ATOM 824 O O . HIS A 1 102 ? -8.020 -7.967 -8.908 1.00 94.00 102 HIS A O 1
ATOM 830 N N . GLY A 1 103 ? -6.652 -7.440 -7.209 1.00 92.50 103 GLY A N 1
ATOM 831 C CA . GLY A 1 103 ? -7.582 -6.867 -6.215 1.00 92.50 103 GLY A CA 1
ATOM 832 C C . GLY A 1 103 ? -8.686 -5.882 -6.631 1.00 92.50 103 GLY A C 1
ATOM 833 O O . GLY A 1 103 ? -9.319 -5.285 -5.762 1.00 92.50 103 GLY A O 1
ATOM 834 N N . MET A 1 104 ? -8.964 -5.691 -7.915 1.00 96.94 104 MET A N 1
ATOM 835 C CA . MET A 1 104 ? -10.075 -4.890 -8.415 1.00 96.94 104 MET A CA 1
ATOM 836 C C . MET A 1 104 ? -11.376 -5.181 -7.646 1.00 96.94 104 MET A C 1
ATOM 838 O O . MET A 1 104 ? -11.834 -6.321 -7.554 1.00 96.94 104 MET A O 1
ATOM 842 N N . GLY A 1 105 ? -11.987 -4.138 -7.083 1.00 95.88 105 GLY A N 1
ATOM 843 C CA . GLY A 1 105 ? -13.266 -4.236 -6.384 1.00 95.88 105 GLY A CA 1
ATOM 844 C C . GLY A 1 105 ? -13.169 -4.742 -4.944 1.00 95.88 105 GLY A C 1
ATOM 845 O O . GLY A 1 105 ? -14.211 -4.911 -4.311 1.00 95.88 105 GLY A O 1
ATOM 846 N N . VAL A 1 106 ? -11.960 -4.961 -4.414 1.00 98.31 106 VAL A N 1
ATOM 847 C CA . VAL A 1 106 ? -11.764 -5.220 -2.984 1.00 98.31 106 VAL A CA 1
ATOM 848 C C . VAL A 1 106 ? -12.146 -3.983 -2.174 1.00 98.31 106 VAL A C 1
ATOM 850 O O . VAL A 1 106 ? -11.719 -2.869 -2.487 1.00 98.31 106 VAL A O 1
ATOM 853 N N . VAL A 1 107 ? -12.932 -4.182 -1.113 1.00 98.12 107 VAL A N 1
ATOM 854 C CA . VAL A 1 10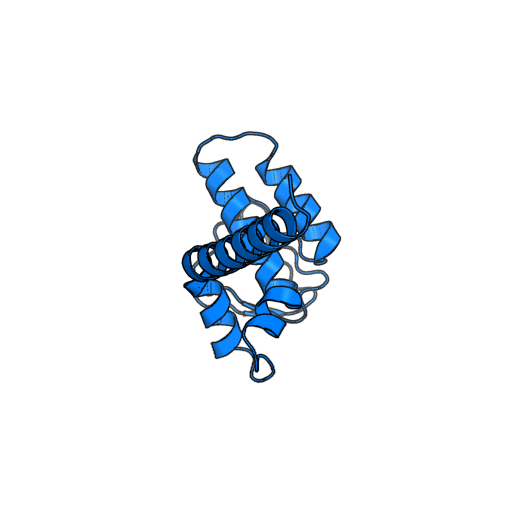7 ? -13.343 -3.122 -0.181 1.00 98.12 107 VAL A CA 1
ATOM 855 C C . VAL A 1 107 ? -13.119 -3.578 1.258 1.00 98.12 107 VAL A C 1
ATOM 857 O O . VAL A 1 107 ? -13.740 -4.534 1.711 1.00 98.12 107 VAL A O 1
ATOM 860 N N . ILE A 1 108 ? -12.267 -2.867 1.994 1.00 98.19 108 ILE A N 1
ATOM 861 C CA . ILE A 1 108 ? -12.008 -3.078 3.423 1.00 98.19 108 ILE A CA 1
ATOM 862 C C . ILE A 1 108 ? -12.511 -1.851 4.192 1.00 98.19 108 ILE A C 1
ATOM 864 O O . ILE A 1 108 ? -11.929 -0.764 4.118 1.00 98.19 108 ILE A O 1
ATOM 868 N N . GLY A 1 109 ? -13.616 -2.032 4.918 1.00 97.56 109 GLY A N 1
ATOM 869 C CA . GLY A 1 109 ? -14.325 -0.981 5.648 1.00 97.56 109 GLY A CA 1
ATOM 870 C C . GLY A 1 109 ? -13.606 -0.500 6.909 1.00 97.56 109 GLY A C 1
ATOM 871 O O . GLY A 1 109 ? -12.684 -1.149 7.406 1.00 97.56 109 GLY A O 1
ATOM 872 N N . GLU A 1 110 ? -14.063 0.634 7.445 1.00 96.69 110 GLU A N 1
ATOM 873 C CA . GLU A 1 110 ? -13.439 1.354 8.563 1.00 96.69 110 GLU A CA 1
ATOM 874 C C . GLU A 1 110 ? -13.163 0.496 9.798 1.00 96.69 110 GLU A C 1
ATOM 876 O O . GLU A 1 110 ? -12.068 0.555 10.352 1.00 96.69 110 GLU A O 1
ATOM 881 N N . THR A 1 111 ? -14.131 -0.314 10.206 1.00 95.44 111 THR A N 1
ATOM 882 C CA . THR A 1 111 ? -14.063 -1.113 11.435 1.00 95.44 111 THR A CA 1
ATOM 883 C C . THR A 1 111 ? -13.530 -2.525 11.197 1.00 95.44 111 THR A C 1
ATOM 885 O O . THR A 1 111 ? -13.628 -3.375 12.078 1.00 95.44 111 THR A O 1
ATOM 888 N N . SER A 1 112 ? -13.032 -2.820 9.994 1.00 96.50 112 SER A N 1
ATOM 889 C CA . SER A 1 112 ? -12.587 -4.169 9.641 1.00 96.50 112 SER A CA 1
ATOM 890 C C . SER A 1 112 ? -11.335 -4.556 10.415 1.00 96.50 112 SER A C 1
ATOM 892 O O . SER A 1 112 ? -10.402 -3.758 10.541 1.00 96.50 112 SER A O 1
ATOM 894 N N . VAL A 1 113 ? -11.293 -5.811 10.860 1.00 96.69 113 VAL A N 1
ATOM 895 C CA . VAL A 1 113 ? -10.111 -6.427 11.460 1.00 96.69 113 VAL A CA 1
ATOM 896 C C . VAL A 1 113 ? -9.666 -7.576 10.564 1.00 96.69 113 VAL A C 1
ATOM 898 O O . VAL A 1 113 ? -10.346 -8.591 10.460 1.00 96.69 113 VAL A O 1
ATOM 901 N N . ILE A 1 114 ? -8.520 -7.415 9.908 1.00 96.31 114 ILE A N 1
ATOM 902 C CA . ILE A 1 114 ? -7.894 -8.450 9.087 1.00 96.31 114 ILE A CA 1
ATOM 903 C C . ILE A 1 114 ? -6.691 -9.009 9.838 1.00 96.31 114 ILE A C 1
ATOM 905 O O . ILE A 1 114 ? -5.812 -8.268 10.278 1.00 96.31 114 ILE A O 1
ATOM 909 N N . GLY A 1 115 ? -6.662 -10.333 9.988 1.00 96.75 115 GLY A N 1
ATOM 910 C CA . GLY A 1 115 ? -5.593 -11.053 10.673 1.00 96.75 115 GLY A CA 1
ATOM 911 C C . GLY A 1 115 ? -4.245 -11.011 9.945 1.00 96.75 115 GLY A C 1
ATOM 912 O O . GLY A 1 115 ? -4.070 -10.369 8.909 1.00 96.75 115 GLY A O 1
ATOM 913 N N . LYS A 1 116 ? -3.259 -11.719 10.500 1.00 96.81 116 LYS A N 1
ATOM 914 C CA . LYS A 1 116 ? -1.948 -11.884 9.858 1.00 96.81 116 LYS A CA 1
ATOM 915 C C . LYS A 1 116 ? -2.041 -12.870 8.695 1.00 96.81 116 LYS A C 1
ATOM 917 O O . LYS A 1 116 ? -2.788 -13.839 8.776 1.00 96.81 116 LYS A O 1
ATOM 922 N N . ASN A 1 117 ? -1.212 -12.667 7.673 1.00 96.06 117 ASN A N 1
ATOM 923 C CA . ASN A 1 117 ? -1.014 -13.597 6.558 1.00 96.06 117 ASN A CA 1
ATOM 924 C C . ASN A 1 117 ? -2.258 -13.901 5.703 1.00 96.06 117 ASN A C 1
ATOM 926 O O . ASN A 1 117 ? -2.279 -14.916 5.007 1.00 96.06 117 ASN A O 1
ATOM 930 N N . VAL A 1 118 ? -3.268 -13.030 5.736 1.00 96.75 118 VAL A N 1
ATOM 931 C CA . VAL A 1 118 ? -4.503 -13.172 4.954 1.00 96.75 118 VAL A CA 1
ATOM 932 C C . VAL A 1 118 ? -4.236 -12.906 3.473 1.00 96.75 118 VAL A C 1
ATOM 934 O O . VAL A 1 118 ? -3.484 -11.996 3.131 1.00 96.75 118 VAL A O 1
ATOM 937 N N . THR A 1 119 ? -4.886 -13.680 2.605 1.00 97.12 119 THR A N 1
ATOM 938 C CA . THR A 1 119 ? -4.925 -13.434 1.158 1.00 97.12 119 THR A CA 1
ATOM 939 C C . THR A 1 119 ? -6.338 -13.042 0.756 1.00 97.12 119 THR A C 1
ATOM 941 O O . THR A 1 119 ? -7.289 -13.716 1.150 1.00 97.12 119 THR A O 1
ATOM 944 N N . LEU A 1 120 ? -6.477 -11.960 -0.005 1.00 96.94 120 LEU A N 1
ATOM 945 C CA . LEU A 1 120 ? -7.741 -11.524 -0.591 1.00 96.94 120 LEU A CA 1
ATOM 946 C C . LEU A 1 120 ? -7.632 -11.530 -2.113 1.00 96.94 120 LEU A C 1
ATOM 948 O O . LEU A 1 120 ? -6.594 -11.172 -2.659 1.00 96.94 120 LEU A O 1
ATOM 952 N N . PHE A 1 121 ? -8.727 -11.881 -2.773 1.00 96.00 121 PHE A N 1
ATOM 953 C CA . PHE A 1 121 ? -8.862 -11.845 -4.227 1.00 96.00 121 PHE A CA 1
ATOM 954 C C . PHE A 1 121 ? -9.813 -10.719 -4.646 1.00 96.00 121 PHE A C 1
ATOM 956 O O . PHE A 1 121 ? -10.442 -10.074 -3.801 1.00 96.00 121 PHE A O 1
ATOM 963 N N . GLN A 1 122 ? -9.940 -10.492 -5.950 1.00 93.88 122 GLN A N 1
ATOM 964 C CA . GLN A 1 122 ? -10.834 -9.500 -6.539 1.00 93.88 122 GLN A CA 1
ATOM 965 C C . GLN A 1 122 ? -12.267 -9.557 -5.979 1.00 93.88 122 GLN A C 1
ATOM 967 O O . GLN A 1 122 ? -12.823 -10.624 -5.717 1.00 93.88 122 GLN A O 1
ATOM 972 N N . GLY A 1 123 ? -12.890 -8.388 -5.815 1.00 90.31 123 GLY A N 1
ATOM 973 C CA . GLY A 1 123 ? -14.294 -8.252 -5.408 1.00 90.31 123 GLY A CA 1
ATOM 974 C C . GLY A 1 123 ? -14.623 -8.577 -3.944 1.00 90.31 123 GLY A C 1
ATOM 975 O O . GLY A 1 123 ? -15.776 -8.404 -3.541 1.00 90.31 123 GLY A O 1
ATOM 976 N N . VAL A 1 124 ? -13.655 -9.022 -3.132 1.00 92.62 124 VAL A N 1
ATOM 977 C CA . VAL A 1 124 ? -13.893 -9.344 -1.716 1.00 92.62 124 VAL A CA 1
ATOM 978 C C . VAL A 1 124 ? -14.251 -8.089 -0.916 1.00 92.62 124 VAL A C 1
ATOM 980 O O . VAL A 1 124 ? -13.589 -7.055 -1.008 1.00 92.62 124 VAL A O 1
ATOM 983 N N . ARG A 1 125 ? -15.283 -8.189 -0.072 1.00 91.38 125 ARG A N 1
ATOM 984 C CA . ARG A 1 125 ? -15.697 -7.120 0.844 1.00 91.38 125 ARG A CA 1
ATOM 985 C C . ARG A 1 125 ? -15.529 -7.573 2.289 1.00 91.38 125 ARG A C 1
ATOM 987 O O . ARG A 1 125 ? -16.091 -8.589 2.676 1.00 91.38 125 ARG A O 1
ATOM 994 N N . ALA A 1 126 ? -14.790 -6.799 3.075 1.00 84.88 126 ALA A N 1
ATOM 995 C CA . ALA A 1 126 ? -14.650 -6.972 4.515 1.00 84.88 126 ALA A CA 1
ATOM 996 C C . ALA A 1 126 ? -15.248 -5.749 5.218 1.00 84.88 126 ALA A C 1
ATOM 998 O O . ALA A 1 126 ? -14.835 -4.617 4.958 1.00 84.88 126 ALA A O 1
ATOM 999 N N . ASN A 1 127 ? -16.246 -5.966 6.074 1.00 82.31 127 ASN A N 1
ATOM 1000 C CA . ASN A 1 127 ? -16.842 -4.937 6.922 1.00 82.31 127 ASN A CA 1
ATOM 1001 C C . ASN A 1 127 ? -17.475 -5.591 8.160 1.00 82.31 127 ASN A C 1
ATOM 1003 O O . ASN A 1 127 ? -17.737 -6.786 8.147 1.00 82.31 127 ASN A O 1
ATOM 1007 N N . SER A 1 128 ? -17.753 -4.821 9.211 1.00 65.25 128 SER A N 1
ATOM 1008 C CA . SER A 1 128 ? -18.346 -5.319 10.467 1.00 65.25 128 SER A CA 1
ATOM 1009 C C . SER A 1 128 ? -19.816 -5.755 10.365 1.00 65.25 128 SER A C 1
ATOM 1011 O O . SER A 1 128 ? -20.351 -6.282 11.334 1.00 65.25 128 SER A O 1
ATOM 1013 N N . GLY A 1 129 ? -20.470 -5.518 9.224 1.00 55.88 129 GLY A N 1
ATOM 1014 C CA . GLY A 1 129 ? -21.873 -5.872 8.969 1.00 55.88 129 GLY A CA 1
ATOM 1015 C C . GLY A 1 129 ? -22.078 -6.992 7.944 1.00 55.88 129 GLY A C 1
ATOM 1016 O O . GLY A 1 129 ? -23.198 -7.144 7.462 1.00 55.88 129 GLY A O 1
ATOM 1017 N N . LEU A 1 130 ? -21.011 -7.708 7.573 1.00 48.66 130 LEU A N 1
ATOM 1018 C CA . LEU A 1 130 ? -21.055 -8.934 6.767 1.00 48.66 130 LEU A CA 1
ATOM 1019 C C . LEU A 1 130 ? -20.689 -10.142 7.630 1.00 48.66 130 LEU A C 1
ATOM 1021 O O . LEU A 1 130 ? -19.836 -9.970 8.529 1.00 48.66 130 LEU A O 1
#

pLDDT: mean 95.09, std 6.97, range [48.66, 98.75]

InterPro domains:
  IPR010493 Serine acetyltransferase, N-terminal [PF06426] (25-55)
  IPR011004 Trimeric LpxA-like superfamily [SSF51161] (23-124)
  IPR042122 Serine acetyltransferase, N-terminal domain superfamily [G3DSA:1.10.3130.10] (19-86)

Radius of gyration: 16.18 Å; Cα contacts (8 Å, |Δi|>4): 201; chains: 1; bounding box: 48×41×32 Å

Sequence (130 aa):
MSFLIFILFVLIVILVYFVLVSLIFRKEIKATFERDPAATSFLEVLLTYSGLHAIMLYRIAHRLLKIGVPFFPRVISQFAKWITGIEIHPSSAIGEGLFIDHGMGVVIGETSVIGKNVTLFQGVRANSGL

Organism: NCBI:txid412755

Secondary structure (DSSP, 8-state):
--HHHHHHHHHHHHHHHHHHHHHHTHHHHHHHHHH-TT---HHHHHHH-HHHHHHHHHHHHHHHHHTT--SHHHHHHHHHHHHHS-EE-TT-EE-TT-EESS-TT-EE-TT-EE-TT-EE-TT-EE-TT-

Mean predicted aligned error: 3.6 Å